Protein AF-R5AFH4-F1 (afdb_monomer_lite)

Structure (mmCIF, N/CA/C/O backbone):
data_AF-R5AFH4-F1
#
_entry.id   AF-R5AFH4-F1
#
loop_
_atom_site.group_PDB
_atom_site.id
_atom_site.type_symbol
_atom_site.label_atom_id
_atom_site.label_alt_id
_atom_site.label_comp_id
_atom_site.label_asym_id
_atom_site.label_entity_id
_atom_site.label_seq_id
_atom_site.pdbx_PDB_ins_code
_atom_site.Cartn_x
_atom_site.Cartn_y
_atom_site.Cartn_z
_atom_site.occupancy
_atom_site.B_iso_or_equiv
_atom_site.auth_seq_id
_atom_site.auth_comp_id
_atom_site.auth_asym_id
_atom_site.auth_atom_id
_atom_site.pdbx_PDB_model_num
ATOM 1 N N . MET A 1 1 ? -16.711 -0.090 18.989 1.00 44.91 1 MET A N 1
ATOM 2 C CA . MET A 1 1 ? -16.711 0.403 17.591 1.00 44.91 1 MET A CA 1
ATOM 3 C C . MET A 1 1 ? -15.620 -0.334 16.830 1.00 44.91 1 MET A C 1
ATOM 5 O O . MET A 1 1 ? -14.520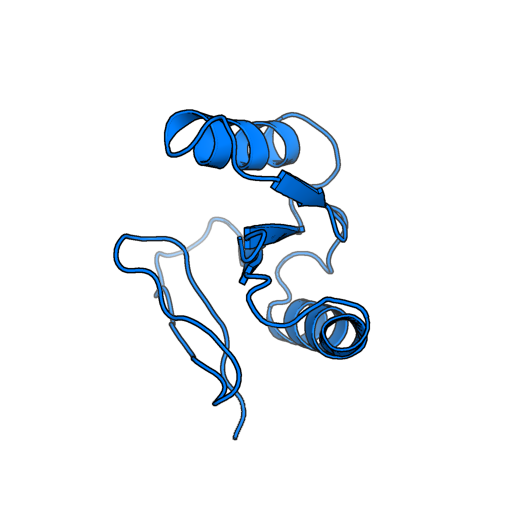 -0.406 17.361 1.00 44.91 1 MET A O 1
ATOM 9 N N . LYS A 1 2 ? -15.903 -0.899 15.646 1.00 53.94 2 LYS A N 1
ATOM 10 C CA . LYS A 1 2 ? -14.856 -1.473 14.782 1.00 53.94 2 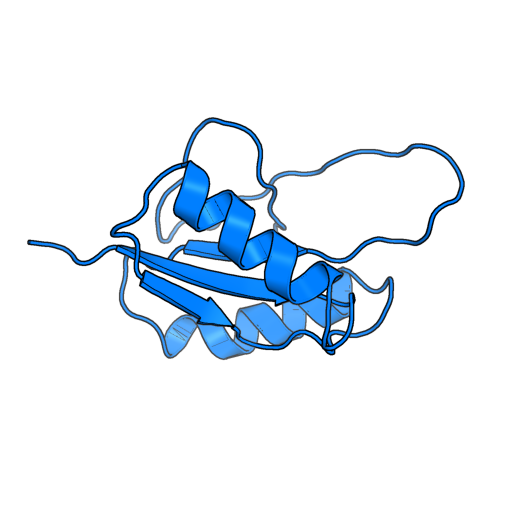LYS A CA 1
ATOM 11 C C . LYS A 1 2 ? -13.978 -0.325 14.265 1.00 53.94 2 LYS A C 1
ATOM 13 O O . LYS A 1 2 ? -14.506 0.612 13.667 1.00 53.94 2 LYS A O 1
ATOM 18 N N . GLN A 1 3 ? -12.682 -0.351 14.570 1.00 60.06 3 GLN A N 1
ATOM 19 C CA . GLN A 1 3 ? -11.726 0.595 13.995 1.00 60.06 3 GLN A CA 1
ATOM 20 C C . GLN A 1 3 ? -11.422 0.148 12.568 1.00 60.06 3 GLN A C 1
ATOM 22 O O . GLN A 1 3 ? -11.097 -1.012 12.347 1.00 60.06 3 GLN A O 1
ATOM 27 N N . HIS A 1 4 ? -11.572 1.066 11.618 1.00 77.25 4 HIS A N 1
ATOM 28 C CA . HIS A 1 4 ? -11.207 0.842 10.226 1.00 77.25 4 HIS A CA 1
ATOM 29 C C . HIS A 1 4 ? -9.868 1.533 9.983 1.00 77.25 4 HIS A C 1
ATOM 31 O O . HIS A 1 4 ? -9.692 2.700 10.348 1.00 77.25 4 HIS A O 1
ATOM 37 N N . SER A 1 5 ? -8.933 0.806 9.388 1.00 85.81 5 SER A N 1
ATOM 38 C CA . SER A 1 5 ? -7.608 1.287 9.013 1.00 85.81 5 SER A CA 1
ATOM 39 C C . SER A 1 5 ? -7.387 1.073 7.523 1.00 85.81 5 SER A C 1
ATOM 41 O O . SER A 1 5 ? -7.922 0.135 6.929 1.00 85.81 5 SER A O 1
ATOM 43 N N . ILE A 1 6 ? -6.595 1.955 6.922 1.00 89.56 6 ILE A N 1
ATOM 44 C CA . ILE A 1 6 ? -6.040 1.764 5.586 1.00 89.56 6 ILE A CA 1
ATOM 45 C C . ILE A 1 6 ? -4.550 1.491 5.720 1.00 89.56 6 ILE A C 1
ATOM 47 O O . ILE A 1 6 ? -3.861 2.193 6.457 1.00 89.56 6 ILE A O 1
ATOM 51 N N . VAL A 1 7 ? -4.061 0.506 4.979 1.00 90.75 7 VAL A N 1
ATOM 52 C CA . VAL A 1 7 ? -2.637 0.206 4.832 1.00 90.75 7 VAL A CA 1
ATOM 53 C C . VAL A 1 7 ? -2.257 0.412 3.372 1.00 90.75 7 VAL A C 1
ATOM 55 O O . VAL A 1 7 ? -2.909 -0.133 2.484 1.00 90.75 7 VAL A O 1
ATOM 58 N N . VAL A 1 8 ? -1.228 1.215 3.118 1.00 90.94 8 VAL A N 1
ATOM 59 C CA . VAL A 1 8 ? -0.813 1.617 1.771 1.00 90.94 8 VAL A CA 1
ATOM 60 C C . VAL A 1 8 ? 0.538 1.007 1.423 1.00 90.94 8 VAL A C 1
ATOM 62 O O . VAL A 1 8 ? 1.500 1.158 2.168 1.00 90.94 8 VAL A O 1
ATOM 65 N N . LEU A 1 9 ? 0.612 0.362 0.267 1.00 90.38 9 LEU A N 1
ATOM 66 C CA . LEU A 1 9 ? 1.836 -0.053 -0.404 1.00 90.38 9 LEU A CA 1
ATOM 67 C C . LEU A 1 9 ? 1.946 0.721 -1.721 1.00 90.38 9 LEU A C 1
ATOM 69 O O . LEU A 1 9 ? 0.953 0.828 -2.442 1.00 90.38 9 LEU A O 1
ATOM 73 N N . SER A 1 10 ? 3.121 1.259 -2.042 1.00 88.81 10 SER A N 1
ATOM 74 C CA . SER A 1 10 ? 3.367 1.926 -3.326 1.00 88.81 10 SER A CA 1
ATOM 75 C C . SER A 1 10 ? 4.788 1.721 -3.841 1.00 88.81 10 SER A C 1
ATOM 77 O O . SER A 1 10 ? 5.652 1.308 -3.073 1.00 88.81 10 SER A O 1
ATOM 79 N N . ASP A 1 11 ? 5.020 2.004 -5.124 1.00 88.44 11 ASP A N 1
ATOM 80 C CA . ASP A 1 11 ? 6.348 2.013 -5.761 1.00 88.44 11 ASP A CA 1
ATOM 81 C C . ASP A 1 11 ? 6.882 3.432 -6.051 1.00 88.44 11 ASP A C 1
ATOM 83 O O . ASP A 1 11 ? 7.852 3.624 -6.791 1.00 88.44 11 ASP A O 1
ATOM 87 N N . PHE A 1 12 ? 6.247 4.449 -5.461 1.00 86.50 12 PHE A N 1
ATOM 88 C CA . PHE A 1 12 ? 6.552 5.862 -5.707 1.00 86.50 12 PHE A CA 1
ATOM 89 C C . PHE A 1 12 ? 7.870 6.325 -5.080 1.00 86.50 12 PHE A C 1
ATOM 91 O O . PHE A 1 12 ? 8.368 7.400 -5.425 1.00 86.50 12 PHE A O 1
ATOM 98 N N . GLY A 1 13 ? 8.430 5.525 -4.176 1.00 87.94 13 GLY A N 1
ATOM 99 C CA . GLY A 1 13 ? 9.510 5.914 -3.288 1.00 87.94 13 GLY A CA 1
ATOM 100 C C . GLY A 1 13 ? 9.054 6.900 -2.215 1.00 87.94 13 GLY A C 1
ATOM 101 O O . GLY A 1 13 ? 7.957 7.475 -2.257 1.00 87.94 13 GLY A O 1
ATOM 102 N N . GLU A 1 14 ? 9.920 7.120 -1.233 1.00 91.00 14 GLU A N 1
ATOM 103 C CA . GLU A 1 14 ? 9.695 8.159 -0.228 1.00 91.00 14 GLU A CA 1
ATOM 104 C C . GLU A 1 14 ? 9.658 9.569 -0.848 1.00 91.00 14 GLU A C 1
ATOM 106 O O . GLU A 1 14 ? 10.456 9.923 -1.719 1.00 91.00 14 GLU A O 1
ATOM 111 N N . GLY A 1 15 ? 8.730 10.413 -0.379 1.00 89.31 15 GLY A N 1
ATOM 112 C CA . GLY A 1 15 ? 8.615 11.809 -0.810 1.00 89.31 15 GLY A CA 1
ATOM 113 C C . GLY A 1 15 ? 7.205 12.234 -1.218 1.00 89.31 15 GLY A C 1
ATOM 114 O O . GLY A 1 15 ? 6.209 11.851 -0.604 1.00 89.31 15 GLY A O 1
ATOM 115 N N . GLY A 1 16 ? 7.114 13.093 -2.238 1.00 83.81 16 GLY A N 1
ATOM 116 C CA . GLY A 1 16 ? 5.869 13.784 -2.601 1.00 83.81 16 GLY A CA 1
ATOM 117 C C . GLY A 1 16 ? 4.726 12.852 -3.016 1.00 83.81 16 GLY A C 1
ATOM 118 O O . GLY A 1 16 ? 3.585 13.084 -2.620 1.00 83.81 16 GLY A O 1
ATOM 119 N N . GLY A 1 17 ? 5.025 11.783 -3.764 1.00 82.62 17 GLY A N 1
ATOM 120 C CA . GLY A 1 17 ? 4.028 10.788 -4.179 1.00 82.62 17 GLY A CA 1
ATOM 121 C C . GLY A 1 17 ? 3.429 10.040 -2.986 1.00 82.62 17 GLY A C 1
ATOM 122 O O . GLY A 1 17 ? 2.209 10.015 -2.820 1.00 82.62 17 GLY A O 1
ATOM 123 N N . ALA A 1 18 ? 4.286 9.518 -2.105 1.00 86.12 18 ALA A N 1
ATOM 124 C CA . ALA A 1 18 ? 3.878 8.862 -0.864 1.00 86.12 18 ALA A CA 1
ATOM 125 C C . ALA A 1 18 ? 3.049 9.789 0.047 1.00 86.12 18 ALA A C 1
ATOM 127 O O . ALA A 1 18 ? 1.974 9.416 0.525 1.00 86.12 18 ALA A O 1
ATOM 128 N N . ALA A 1 19 ? 3.490 11.039 0.233 1.00 86.31 19 ALA A N 1
ATOM 129 C CA . ALA A 1 19 ? 2.763 12.027 1.030 1.00 86.31 19 ALA A CA 1
ATOM 130 C C . ALA A 1 19 ? 1.382 12.364 0.435 1.00 86.31 19 ALA A C 1
ATOM 132 O O . ALA A 1 19 ? 0.407 12.550 1.173 1.00 86.31 19 ALA A O 1
ATOM 133 N N . ALA A 1 20 ? 1.269 12.408 -0.896 1.00 85.06 20 ALA A N 1
ATOM 134 C CA . ALA A 1 20 ? 0.009 12.679 -1.578 1.00 85.06 20 ALA A CA 1
ATOM 135 C C . ALA A 1 20 ? -1.035 11.578 -1.338 1.00 85.06 20 ALA A C 1
ATOM 137 O O . ALA A 1 20 ? -2.209 11.902 -1.145 1.00 85.06 20 ALA A O 1
ATOM 138 N N . LEU A 1 21 ? -0.633 10.301 -1.281 1.00 83.56 21 LEU A N 1
ATOM 139 C CA . LEU A 1 21 ? -1.545 9.187 -0.979 1.00 83.56 21 LEU A CA 1
ATOM 140 C C . LEU A 1 21 ? -2.212 9.366 0.391 1.00 83.56 21 LEU A C 1
ATOM 142 O O . LEU A 1 21 ? -3.435 9.261 0.510 1.00 83.56 21 LEU A O 1
ATOM 146 N N . ILE A 1 22 ? -1.430 9.735 1.408 1.00 87.50 22 ILE A N 1
ATOM 147 C CA . ILE A 1 22 ? -1.948 10.025 2.750 1.00 87.50 22 ILE A CA 1
ATOM 148 C C . ILE A 1 22 ? -2.886 11.239 2.704 1.00 87.50 22 ILE A C 1
ATOM 150 O O . ILE A 1 22 ? -3.990 11.195 3.250 1.00 87.50 22 ILE A O 1
ATOM 154 N N . GLY A 1 23 ? -2.486 12.310 2.012 1.00 84.81 23 GLY A N 1
ATOM 155 C CA . GLY A 1 23 ? -3.294 13.521 1.859 1.00 84.81 23 GLY A CA 1
ATOM 156 C C . GLY A 1 23 ? -4.656 13.265 1.204 1.00 84.81 23 GLY A C 1
ATOM 157 O O . GLY A 1 23 ? -5.668 13.797 1.663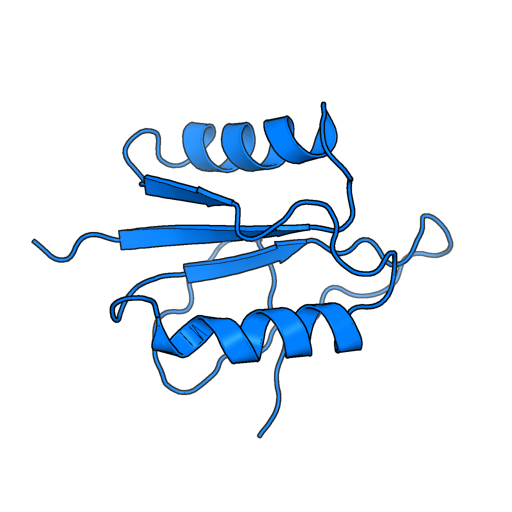 1.00 84.81 23 GLY A O 1
ATOM 158 N N . ILE A 1 24 ? -4.713 12.412 0.176 1.00 83.12 24 ILE A N 1
ATOM 159 C CA . ILE A 1 24 ? -5.961 12.022 -0.497 1.00 83.12 24 ILE A CA 1
ATOM 160 C C . ILE A 1 24 ? -6.895 11.303 0.477 1.00 83.12 24 ILE A C 1
ATOM 162 O O . ILE A 1 24 ? -8.069 11.666 0.567 1.00 83.12 24 ILE A O 1
ATOM 166 N N . VAL A 1 25 ? -6.385 10.333 1.242 1.00 84.25 25 VAL A N 1
ATOM 167 C CA . VAL A 1 25 ? -7.196 9.616 2.237 1.00 84.25 25 VAL A CA 1
ATOM 168 C C . VAL A 1 25 ? -7.724 10.583 3.295 1.00 84.25 25 VAL A C 1
ATOM 170 O O . VAL A 1 25 ? -8.924 10.607 3.569 1.00 84.25 25 VAL A O 1
ATOM 173 N N . LYS A 1 26 ? -6.855 11.444 3.836 1.00 85.88 26 LYS A N 1
ATOM 174 C CA . LYS A 1 26 ? -7.223 12.421 4.869 1.00 85.88 26 LYS A CA 1
ATOM 175 C C . LYS A 1 26 ? -8.193 13.491 4.381 1.00 85.88 26 LYS A C 1
ATOM 177 O O . LYS A 1 26 ? -8.979 13.992 5.177 1.00 85.88 26 LYS A O 1
ATOM 182 N N . ARG A 1 27 ? -8.181 13.820 3.089 1.00 84.62 27 ARG A N 1
ATOM 183 C CA . ARG A 1 27 ? -9.168 14.722 2.483 1.00 84.62 27 ARG A CA 1
ATOM 184 C C . ARG A 1 27 ? -10.568 14.107 2.448 1.00 84.62 27 ARG A C 1
ATOM 186 O O . ARG A 1 27 ? -11.543 14.845 2.546 1.00 84.62 27 ARG A O 1
ATOM 193 N N . VAL A 1 28 ? -10.668 12.789 2.272 1.00 83.75 28 VAL A N 1
ATOM 194 C CA . VAL A 1 28 ? -11.951 12.074 2.227 1.00 83.75 28 VAL A CA 1
ATOM 195 C C . VAL A 1 28 ? -12.467 11.782 3.635 1.00 83.75 28 VAL A C 1
ATOM 197 O O . VAL A 1 28 ? -13.620 12.079 3.928 1.00 83.75 28 VAL A O 1
ATOM 200 N N . GLU A 1 29 ? -11.619 11.231 4.504 1.00 85.38 29 GLU A N 1
ATOM 201 C CA . GLU A 1 29 ? -11.947 10.951 5.903 1.00 85.38 29 GLU A CA 1
ATOM 202 C C . GLU A 1 29 ? -10.746 11.294 6.807 1.00 85.38 29 GLU A C 1
ATOM 204 O O . GLU A 1 29 ? -9.812 10.495 6.950 1.00 85.38 29 GLU A O 1
ATOM 209 N N . PRO A 1 30 ? -10.747 12.477 7.448 1.00 89.31 30 PRO A N 1
ATOM 210 C CA . PRO A 1 30 ? -9.637 12.930 8.285 1.00 89.31 30 PRO A CA 1
ATOM 211 C C . PRO A 1 30 ? -9.320 12.003 9.468 1.00 89.31 30 PRO A C 1
ATOM 213 O O . PRO A 1 30 ? -8.164 11.916 9.902 1.00 89.31 30 PRO A O 1
ATOM 216 N N . ARG A 1 31 ? -10.329 11.301 10.003 1.00 89.94 31 ARG A N 1
ATOM 217 C CA . ARG A 1 31 ? -10.197 10.461 11.205 1.00 89.94 31 ARG A CA 1
ATOM 218 C C . ARG A 1 31 ? -9.724 9.041 10.910 1.00 89.94 31 ARG A C 1
ATOM 220 O O . ARG A 1 31 ? -9.415 8.314 11.853 1.00 89.94 31 ARG A O 1
ATOM 227 N N . LEU A 1 32 ? -9.657 8.638 9.641 1.00 87.00 32 LEU A N 1
ATOM 228 C CA . LEU A 1 32 ? -9.256 7.285 9.267 1.00 87.00 32 LEU A CA 1
ATOM 229 C C . LEU A 1 32 ? -7.791 7.052 9.625 1.00 87.00 32 LEU A C 1
ATOM 231 O O . LEU A 1 32 ? -6.944 7.899 9.335 1.00 87.00 32 LEU A O 1
ATOM 235 N N . GLN A 1 33 ? -7.479 5.920 10.248 1.00 91.31 33 GLN A N 1
ATOM 236 C CA . GLN A 1 33 ? -6.088 5.562 10.508 1.00 91.31 33 GLN A CA 1
ATOM 237 C C . GLN A 1 33 ? -5.451 5.088 9.205 1.00 91.31 33 GLN A C 1
ATOM 239 O O . GLN A 1 33 ? -6.015 4.237 8.519 1.00 91.31 33 GLN A O 1
ATOM 244 N N . VAL A 1 34 ? -4.310 5.675 8.850 1.00 91.81 34 VAL A N 1
ATOM 245 C CA . VAL A 1 34 ? -3.581 5.360 7.619 1.00 91.81 34 VAL A CA 1
ATOM 246 C C . VAL A 1 34 ? -2.184 4.929 8.010 1.00 91.81 34 VAL A C 1
ATOM 248 O O . VAL A 1 34 ? -1.493 5.654 8.724 1.00 91.81 34 VAL A O 1
ATOM 251 N N . TYR A 1 35 ? -1.794 3.759 7.535 1.00 93.94 35 TYR A N 1
ATOM 252 C CA . TYR A 1 35 ? -0.487 3.169 7.741 1.00 93.94 35 TYR A CA 1
ATOM 253 C C . TYR A 1 35 ? 0.174 2.965 6.387 1.00 93.94 35 TYR A C 1
ATOM 255 O O . TYR A 1 35 ? -0.494 2.669 5.397 1.00 93.94 35 TYR A O 1
ATOM 263 N N . THR A 1 36 ? 1.490 3.094 6.352 1.00 94.19 36 THR A N 1
ATOM 264 C CA . THR A 1 36 ? 2.290 2.736 5.186 1.00 94.19 36 THR A CA 1
ATOM 265 C C . THR A 1 36 ? 2.899 1.369 5.446 1.00 94.19 36 THR A C 1
ATOM 267 O O . THR A 1 36 ? 3.566 1.186 6.461 1.00 94.19 36 THR A O 1
ATOM 270 N N . LEU A 1 37 ? 2.662 0.418 4.546 1.00 93.75 37 LEU A N 1
ATOM 271 C CA . LEU A 1 37 ? 3.386 -0.845 4.521 1.00 93.75 37 LEU A CA 1
ATOM 272 C C . LEU A 1 37 ? 4.791 -0.628 3.953 1.00 93.75 37 LEU A C 1
ATOM 274 O O . LEU A 1 37 ? 5.777 -0.961 4.597 1.00 93.75 37 LEU A O 1
ATOM 278 N N . THR A 1 38 ? 4.875 -0.040 2.760 1.00 94.00 38 THR A N 1
ATOM 279 C CA . THR A 1 38 ? 6.125 0.416 2.138 1.00 94.00 38 THR A CA 1
ATOM 280 C C . THR A 1 38 ? 5.811 1.367 0.983 1.00 94.00 38 THR A C 1
ATOM 282 O O . THR A 1 38 ? 4.778 1.216 0.331 1.00 94.00 38 THR A O 1
ATOM 285 N N . ASN A 1 39 ? 6.691 2.328 0.713 1.00 93.31 39 ASN A N 1
ATOM 286 C CA . ASN A 1 39 ? 6.667 3.117 -0.526 1.00 93.31 39 ASN A CA 1
ATOM 287 C C . ASN A 1 39 ? 7.719 2.649 -1.543 1.00 93.31 39 ASN A C 1
ATOM 289 O O . ASN A 1 39 ? 7.865 3.248 -2.603 1.00 93.31 39 ASN A O 1
ATOM 293 N N . GLU A 1 40 ? 8.438 1.576 -1.221 1.00 94.19 40 GLU A N 1
ATOM 294 C CA . GLU A 1 40 ? 9.535 1.012 -2.008 1.00 94.19 40 GLU A CA 1
ATOM 295 C C . GL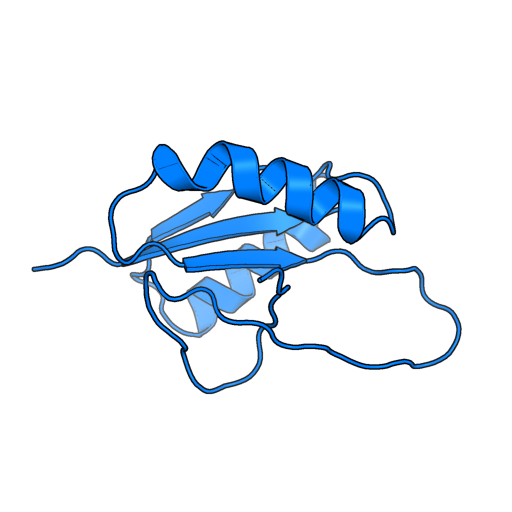U A 1 40 ? 9.147 -0.359 -2.580 1.00 94.19 40 GLU A C 1
ATOM 297 O O . GLU A 1 40 ? 9.949 -1.294 -2.609 1.00 94.19 40 GLU A O 1
ATOM 302 N N . ALA A 1 41 ? 7.883 -0.528 -2.973 1.00 90.75 41 ALA A N 1
ATOM 303 C CA . ALA A 1 41 ? 7.461 -1.737 -3.665 1.00 90.75 41 ALA A CA 1
ATOM 304 C C . ALA A 1 41 ? 8.247 -1.921 -4.978 1.00 90.75 41 ALA A C 1
ATOM 306 O O . ALA A 1 41 ? 8.719 -0.934 -5.555 1.00 90.75 41 ALA A O 1
ATOM 307 N N . PRO A 1 42 ? 8.377 -3.165 -5.477 1.00 88.00 42 PRO A N 1
ATOM 308 C CA . PRO A 1 42 ? 9.015 -3.424 -6.761 1.00 88.00 42 PRO A CA 1
ATOM 309 C C . PRO A 1 42 ? 8.403 -2.554 -7.865 1.00 88.00 42 PRO A C 1
ATOM 311 O O . PRO A 1 42 ? 7.214 -2.657 -8.171 1.00 88.00 42 PRO A O 1
ATOM 314 N N . ARG A 1 43 ? 9.224 -1.661 -8.432 1.00 85.50 43 ARG A N 1
ATOM 315 C CA . ARG A 1 43 ? 8.768 -0.682 -9.422 1.00 85.50 43 ARG A CA 1
ATOM 316 C C . ARG A 1 43 ? 8.122 -1.368 -10.605 1.00 85.50 43 ARG A C 1
ATOM 318 O O . ARG A 1 43 ? 8.733 -2.235 -11.226 1.00 85.50 43 ARG A O 1
ATOM 325 N N . PHE A 1 44 ? 6.921 -0.905 -10.929 1.00 81.88 44 PHE A N 1
ATOM 326 C CA . PHE A 1 44 ? 6.155 -1.305 -12.105 1.00 81.88 44 PHE A CA 1
ATOM 327 C C . PHE A 1 44 ? 5.730 -2.787 -12.105 1.00 81.88 44 PHE A C 1
ATOM 329 O O . PHE A 1 44 ? 5.154 -3.264 -13.083 1.00 81.88 44 PHE A O 1
ATOM 336 N N . ASP A 1 45 ? 5.967 -3.515 -11.008 1.00 83.81 45 ASP A N 1
ATOM 337 C CA . ASP A 1 45 ? 5.688 -4.943 -10.880 1.00 83.81 45 ASP A CA 1
ATOM 338 C C . ASP A 1 45 ? 4.522 -5.182 -9.912 1.00 83.81 45 ASP A C 1
ATOM 340 O O . ASP A 1 45 ? 4.668 -5.365 -8.700 1.00 83.81 45 ASP A O 1
ATOM 344 N N . VAL A 1 46 ? 3.317 -5.176 -10.484 1.00 80.75 46 VAL A N 1
ATOM 345 C CA . VAL A 1 46 ? 2.062 -5.392 -9.753 1.00 80.75 46 VAL A CA 1
ATOM 346 C C . VAL A 1 46 ? 2.000 -6.789 -9.127 1.00 80.75 46 VAL A C 1
ATOM 348 O O . VAL A 1 46 ? 1.404 -6.952 -8.062 1.00 80.75 46 VAL A O 1
ATOM 351 N N . ALA A 1 47 ? 2.596 -7.799 -9.769 1.00 80.81 47 ALA A N 1
ATOM 352 C CA . ALA A 1 47 ? 2.545 -9.172 -9.281 1.00 80.81 47 ALA A CA 1
ATOM 353 C C . ALA A 1 47 ? 3.395 -9.321 -8.016 1.00 80.81 47 ALA A C 1
ATOM 355 O O . ALA A 1 47 ? 2.877 -9.759 -6.987 1.00 80.81 47 ALA A O 1
ATOM 356 N N . ALA A 1 48 ? 4.648 -8.864 -8.059 1.00 82.81 48 ALA A N 1
ATOM 357 C CA . ALA A 1 48 ? 5.539 -8.886 -6.903 1.00 82.81 48 ALA A CA 1
ATOM 358 C C . ALA A 1 48 ? 5.011 -8.009 -5.754 1.00 82.81 48 ALA A C 1
ATOM 360 O O . ALA A 1 48 ? 5.061 -8.400 -4.587 1.00 82.81 48 ALA A O 1
ATOM 361 N N . ALA A 1 49 ? 4.431 -6.847 -6.066 1.00 83.44 49 ALA A N 1
ATOM 362 C CA . ALA A 1 49 ? 3.781 -6.003 -5.067 1.00 83.44 49 ALA A CA 1
ATOM 363 C C . ALA A 1 49 ? 2.562 -6.678 -4.412 1.00 83.44 49 ALA A C 1
ATOM 365 O O . ALA A 1 49 ? 2.350 -6.540 -3.205 1.00 83.44 49 ALA A O 1
ATOM 366 N N . SER A 1 50 ? 1.766 -7.430 -5.179 1.00 79.50 50 SER A N 1
ATOM 367 C CA . SER A 1 50 ? 0.632 -8.182 -4.638 1.00 79.50 50 SER A CA 1
ATOM 368 C C . SER A 1 50 ? 1.069 -9.361 -3.770 1.00 79.50 50 SER A C 1
ATOM 370 O O . SER A 1 50 ? 0.370 -9.690 -2.809 1.00 79.50 50 SER A O 1
ATOM 372 N N . GLU A 1 51 ? 2.174 -10.020 -4.107 1.00 85.00 51 GLU A N 1
ATOM 373 C CA . GLU A 1 51 ? 2.748 -11.087 -3.285 1.00 85.00 51 GLU A CA 1
ATOM 374 C C . GLU A 1 51 ? 3.222 -10.520 -1.943 1.00 85.00 51 GLU A C 1
ATOM 376 O O . GLU A 1 51 ? 2.761 -10.966 -0.893 1.00 85.00 51 GLU A O 1
ATOM 381 N N . LEU A 1 52 ? 3.983 -9.418 -1.980 1.00 84.62 52 LEU A N 1
ATOM 382 C CA . LEU A 1 52 ? 4.408 -8.693 -0.781 1.00 84.62 52 LEU A CA 1
ATOM 383 C C . LEU A 1 52 ? 3.222 -8.273 0.098 1.00 84.62 52 LEU A C 1
ATOM 385 O O . LEU A 1 52 ? 3.291 -8.359 1.321 1.00 84.62 52 LEU A O 1
ATOM 389 N N . LEU A 1 53 ? 2.122 -7.817 -0.508 1.00 84.38 53 LEU A N 1
ATOM 390 C CA . LEU A 1 53 ? 0.910 -7.463 0.227 1.00 84.38 53 LEU A CA 1
ATOM 391 C C . LEU A 1 53 ? 0.259 -8.684 0.889 1.00 84.38 53 LEU A C 1
ATOM 393 O O . LEU A 1 53 ? -0.194 -8.595 2.031 1.00 84.38 53 LEU A O 1
ATOM 397 N N . SER A 1 54 ? 0.202 -9.806 0.167 1.00 83.50 54 SER A N 1
ATOM 398 C CA . SER A 1 54 ? -0.459 -11.041 0.605 1.00 83.50 54 SER A CA 1
ATOM 399 C C . SER A 1 54 ? 0.183 -11.606 1.869 1.00 83.50 54 SER A C 1
ATOM 401 O O . SER A 1 54 ? -0.534 -11.996 2.793 1.00 83.50 54 SER A O 1
ATOM 403 N N . ASP A 1 55 ? 1.511 -11.541 1.957 1.00 85.44 55 ASP A N 1
ATOM 404 C CA . ASP A 1 55 ? 2.284 -11.986 3.122 1.00 85.44 55 ASP A CA 1
ATOM 405 C C . ASP A 1 55 ? 1.965 -11.199 4.401 1.00 85.44 55 ASP A C 1
ATOM 407 O O . ASP A 1 55 ? 2.182 -11.681 5.512 1.00 85.44 55 ASP A O 1
ATOM 411 N N . GLN A 1 56 ? 1.428 -9.986 4.262 1.00 85.31 56 GLN A N 1
ATOM 412 C CA . GLN A 1 56 ? 1.196 -9.072 5.378 1.00 85.31 56 GLN A CA 1
ATOM 413 C C . GLN A 1 56 ? -0.242 -9.120 5.892 1.00 85.31 56 GLN A C 1
ATOM 415 O O . GLN A 1 56 ? -0.499 -8.672 7.007 1.00 85.31 56 GLN A O 1
ATOM 420 N N . LEU A 1 57 ? -1.190 -9.668 5.122 1.00 83.56 57 LEU A N 1
ATOM 421 C CA . LEU A 1 57 ? -2.626 -9.580 5.423 1.00 83.56 57 LEU A CA 1
ATOM 422 C C . LEU A 1 57 ? -2.990 -10.134 6.807 1.00 83.56 57 LEU A C 1
ATOM 424 O O . LEU A 1 57 ? -3.824 -9.556 7.501 1.00 83.56 57 LEU A O 1
ATOM 428 N N . SER A 1 58 ? -2.360 -11.234 7.222 1.00 85.56 58 SER A N 1
ATOM 429 C CA . SER A 1 58 ? -2.667 -11.931 8.480 1.00 85.56 58 SER A CA 1
ATOM 430 C C . SER A 1 58 ? -2.238 -11.166 9.736 1.00 85.56 58 SER A C 1
ATOM 432 O O . SER A 1 58 ? -2.739 -11.453 10.822 1.00 85.56 58 SER A O 1
ATOM 434 N N . ALA A 1 59 ? -1.348 -10.180 9.600 1.00 88.00 59 ALA A N 1
ATOM 435 C CA . ALA A 1 59 ? -0.893 -9.349 10.709 1.00 88.00 59 ALA A CA 1
ATOM 436 C C . ALA A 1 59 ? -1.906 -8.257 11.099 1.00 88.00 59 ALA A C 1
ATOM 438 O O . ALA A 1 59 ? -1.748 -7.615 12.139 1.00 88.00 59 ALA A O 1
ATOM 439 N N . TRP A 1 60 ? -2.940 -8.032 10.282 1.00 84.00 60 TRP A N 1
ATOM 440 C CA . TRP A 1 60 ? -3.886 -6.936 10.463 1.00 84.00 60 TRP A CA 1
ATOM 441 C C . TRP A 1 60 ? -5.271 -7.427 10.888 1.00 84.00 60 TRP A C 1
ATOM 443 O O . TRP A 1 60 ? -5.723 -8.493 10.466 1.00 84.00 60 TRP A O 1
ATOM 453 N N . PRO A 1 61 ? -5.986 -6.647 11.717 1.00 82.69 61 PRO A N 1
ATOM 454 C CA . PRO A 1 61 ? -7.328 -7.006 12.140 1.00 82.69 61 PRO A CA 1
ATOM 455 C C . PRO A 1 61 ? -8.311 -6.994 10.964 1.00 82.69 61 PRO A C 1
ATOM 457 O O . PRO A 1 61 ? -8.170 -6.228 10.003 1.00 82.69 61 PRO A O 1
ATOM 460 N N . GLU A 1 62 ? -9.365 -7.802 11.087 1.00 81.44 62 GLU A N 1
ATOM 461 C CA . GLU A 1 62 ? -10.492 -7.801 10.157 1.00 81.44 62 GLU A CA 1
ATOM 462 C C . GLU A 1 62 ? -11.079 -6.385 10.008 1.00 81.44 62 GLU A C 1
ATOM 464 O O . GLU A 1 62 ? -11.308 -5.678 10.992 1.00 81.44 62 GLU A O 1
ATOM 469 N N . GLY A 1 63 ? -11.355 -5.982 8.766 1.00 80.31 63 GLY A N 1
ATOM 470 C CA . GLY A 1 63 ? -11.834 -4.636 8.438 1.00 80.31 63 GLY A CA 1
ATOM 471 C C . GLY A 1 63 ? -10.727 -3.647 8.062 1.00 80.31 63 GLY A C 1
ATOM 472 O O . GLY A 1 63 ? -11.041 -2.506 7.722 1.00 80.31 63 GLY A O 1
ATOM 473 N N . THR A 1 64 ? -9.461 -4.077 8.076 1.00 84.56 64 THR A N 1
ATOM 474 C CA . THR A 1 64 ? -8.353 -3.332 7.464 1.00 84.56 64 THR A CA 1
ATOM 475 C C . THR A 1 64 ? -8.483 -3.355 5.943 1.00 84.56 64 THR A C 1
ATOM 477 O O . THR A 1 64 ? -8.681 -4.413 5.347 1.00 84.56 64 THR A O 1
ATOM 480 N N . VAL A 1 65 ? -8.358 -2.192 5.307 1.00 86.00 65 VAL A N 1
ATOM 481 C CA . VAL A 1 65 ? -8.360 -2.051 3.848 1.00 86.00 65 VAL A CA 1
ATOM 482 C C . VAL A 1 65 ? -6.930 -1.863 3.365 1.00 86.00 65 VAL A C 1
ATOM 484 O O . VAL A 1 65 ? -6.232 -0.954 3.808 1.00 86.00 65 VAL A O 1
ATOM 487 N N . PHE A 1 66 ? -6.508 -2.688 2.418 1.00 85.69 66 PHE A N 1
ATOM 488 C CA . PHE A 1 66 ? -5.186 -2.588 1.816 1.00 85.69 66 PHE A CA 1
ATOM 489 C C . PHE A 1 66 ? -5.262 -1.899 0.454 1.00 85.69 66 PHE A C 1
ATOM 491 O O . PHE A 1 66 ? -6.130 -2.208 -0.362 1.00 85.69 66 PHE A O 1
ATOM 498 N N . VAL A 1 67 ? -4.348 -0.964 0.213 1.00 84.31 67 VAL A N 1
ATOM 499 C CA . VAL A 1 67 ? -4.221 -0.212 -1.037 1.00 84.31 67 VAL A CA 1
ATOM 500 C C . VAL A 1 67 ? -2.845 -0.488 -1.622 1.00 84.31 67 VAL A C 1
ATOM 502 O O . VAL A 1 67 ? -1.840 -0.212 -0.977 1.00 84.31 67 VAL A O 1
ATOM 505 N N . CYS A 1 68 ? -2.806 -1.000 -2.850 1.00 84.69 68 CYS A N 1
ATOM 506 C CA . CYS A 1 68 ? -1.583 -1.219 -3.618 1.00 84.69 68 CYS A CA 1
ATOM 507 C C . CYS A 1 68 ? -1.554 -0.228 -4.787 1.00 84.69 68 CYS A C 1
ATOM 509 O O . CYS A 1 68 ? -2.350 -0.341 -5.719 1.00 84.69 68 CYS A O 1
ATOM 511 N N . ALA A 1 69 ? -0.673 0.764 -4.715 1.00 84.38 69 ALA A N 1
ATOM 512 C CA . ALA A 1 69 ? -0.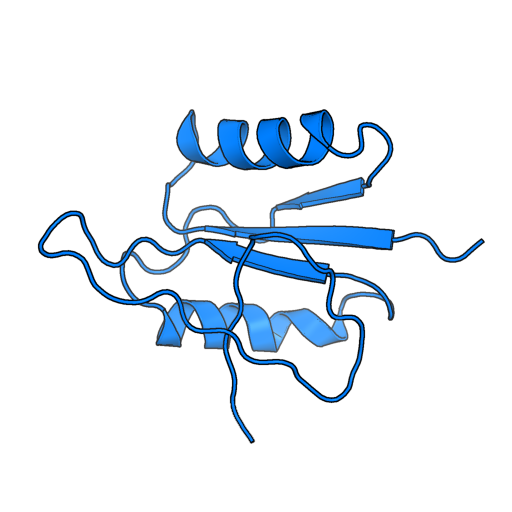502 1.815 -5.710 1.00 84.38 69 ALA A CA 1
ATOM 513 C C . ALA A 1 69 ? 0.835 1.624 -6.437 1.00 84.38 69 ALA A C 1
ATOM 515 O O . ALA A 1 69 ? 1.836 2.229 -6.068 1.00 84.38 69 ALA A O 1
ATOM 516 N N . VAL A 1 70 ? 0.832 0.756 -7.447 1.00 82.12 70 VAL A N 1
ATOM 517 C CA . VAL A 1 70 ? 1.977 0.518 -8.335 1.00 82.12 70 VAL A CA 1
ATOM 518 C C . VAL A 1 70 ? 1.634 1.096 -9.700 1.00 82.12 70 VAL A C 1
ATOM 520 O O . VAL A 1 70 ? 0.621 0.709 -10.289 1.00 82.12 70 VAL A O 1
ATOM 523 N N . ASP A 1 71 ? 2.426 2.052 -10.177 1.00 71.94 71 ASP A N 1
ATOM 524 C CA . ASP A 1 71 ? 2.250 2.638 -11.510 1.00 71.94 71 ASP A CA 1
ATOM 525 C C . ASP A 1 71 ? 3.048 1.805 -12.517 1.00 71.94 71 ASP A C 1
ATOM 527 O O . ASP A 1 71 ? 4.254 1.802 -12.412 1.00 71.94 71 ASP A O 1
ATOM 531 N N . PRO A 1 72 ? 2.471 1.105 -13.506 1.00 57.50 72 PRO A N 1
ATOM 532 C CA . PRO A 1 72 ? 3.246 0.295 -14.459 1.00 57.50 72 PRO A CA 1
ATOM 533 C C . PRO A 1 72 ? 4.169 1.103 -15.401 1.00 57.50 72 PRO A C 1
ATOM 535 O O . PRO A 1 72 ? 4.807 0.525 -16.282 1.00 57.50 72 PRO A O 1
ATOM 538 N N . GLY A 1 73 ? 4.266 2.424 -15.225 1.00 54.31 73 GLY A N 1
ATOM 539 C CA . GLY A 1 73 ? 5.114 3.319 -15.997 1.00 54.31 73 GLY A CA 1
ATOM 540 C C . GLY A 1 73 ? 4.288 4.126 -16.996 1.00 54.31 73 GLY A C 1
ATOM 541 O O . GLY A 1 73 ? 3.451 3.594 -17.725 1.00 54.31 73 GLY A O 1
ATOM 542 N N . ALA A 1 74 ? 4.528 5.439 -17.043 1.00 48.34 74 ALA A N 1
ATOM 543 C CA . ALA A 1 74 ? 3.829 6.373 -17.921 1.00 48.34 74 ALA A CA 1
ATOM 544 C C . ALA A 1 74 ? 4.123 6.088 -19.407 1.00 48.34 74 ALA A C 1
ATOM 546 O O . ALA A 1 74 ? 5.033 6.656 -20.009 1.00 48.34 74 ALA A O 1
ATOM 547 N N . GLY A 1 75 ? 3.330 5.207 -20.010 1.00 42.97 75 GLY A N 1
ATOM 548 C CA . GLY A 1 75 ? 3.431 4.862 -21.419 1.00 42.97 75 GLY A CA 1
ATOM 549 C C . GLY A 1 75 ? 2.270 3.981 -21.853 1.00 42.97 75 GLY A C 1
ATOM 550 O O . GLY A 1 75 ? 2.276 2.783 -21.616 1.00 42.97 75 GLY A O 1
ATOM 551 N N . SER A 1 76 ? 1.315 4.590 -22.558 1.00 37.28 76 SER A N 1
ATOM 552 C CA . SER A 1 76 ? 0.110 3.991 -23.154 1.00 37.28 76 SER A CA 1
ATOM 553 C C . SER A 1 76 ? -0.980 3.591 -22.152 1.00 37.28 76 SER A C 1
ATOM 555 O O . SER A 1 76 ? -0.807 2.762 -21.269 1.00 37.28 76 SER A O 1
ATOM 557 N N . GLY A 1 77 ? -2.125 4.268 -22.257 1.00 48.25 77 GLY A N 1
ATOM 558 C CA . GLY A 1 77 ? -3.217 4.133 -21.307 1.00 48.25 77 GLY A CA 1
ATOM 559 C C . GLY A 1 77 ? -3.808 2.733 -21.285 1.00 48.25 77 GLY A C 1
ATOM 560 O O . GLY A 1 77 ? -4.550 2.393 -22.195 1.00 48.25 77 GLY A O 1
ATOM 561 N N . GLU A 1 78 ? -3.588 1.971 -20.214 1.00 45.38 78 GLU A N 1
ATOM 562 C CA . GLU A 1 78 ? -4.340 0.742 -19.975 1.00 45.38 78 GLU A CA 1
ATOM 563 C C . GLU A 1 78 ? -4.759 0.527 -18.509 1.00 45.38 78 GLU A C 1
ATOM 565 O O . GLU A 1 78 ? -3.983 0.553 -17.563 1.00 45.38 78 GLU A O 1
ATOM 570 N N . ARG A 1 79 ? -6.082 0.349 -18.396 1.00 35.66 79 ARG A N 1
ATOM 571 C CA . ARG A 1 79 ? -6.902 -0.507 -17.521 1.00 35.66 79 ARG A CA 1
ATOM 572 C C . ARG A 1 79 ? -6.452 -0.771 -16.080 1.00 35.66 79 ARG A C 1
ATOM 574 O O . ARG A 1 79 ? -5.874 -1.784 -15.721 1.00 35.66 79 ARG A O 1
ATOM 581 N N . VAL A 1 80 ? -7.038 0.067 -15.243 1.00 36.81 80 VAL A N 1
ATOM 582 C CA . VAL A 1 80 ? -7.614 -0.216 -13.928 1.00 36.81 80 VAL A CA 1
ATOM 583 C C . VAL A 1 80 ? -8.321 -1.593 -13.835 1.00 36.81 80 VAL A C 1
ATOM 585 O O . VAL A 1 80 ? -9.362 -1.795 -14.463 1.00 36.81 80 VAL A O 1
ATOM 588 N N . VAL A 1 81 ? -7.819 -2.507 -12.996 1.00 35.34 81 VAL A N 1
ATOM 589 C CA . VAL A 1 81 ? -8.463 -3.797 -12.651 1.00 35.34 81 VAL A CA 1
ATOM 590 C C . VAL A 1 81 ? -8.861 -3.809 -11.166 1.00 35.34 81 VAL A C 1
ATOM 592 O O . VAL A 1 81 ? -8.215 -3.166 -10.341 1.00 35.34 81 VAL A O 1
ATOM 595 N N . ALA A 1 82 ? -9.971 -4.485 -10.828 1.00 38.41 82 ALA A N 1
ATOM 596 C CA . ALA A 1 82 ? -10.463 -4.652 -9.459 1.00 38.41 82 ALA A CA 1
ATOM 597 C C . ALA A 1 82 ? -10.681 -6.143 -9.103 1.00 38.41 82 ALA A C 1
ATOM 599 O O . ALA A 1 82 ? -11.235 -6.889 -9.908 1.00 38.41 82 ALA A O 1
ATOM 600 N N . GLY A 1 83 ? -10.295 -6.570 -7.896 1.00 35.91 83 GLY A N 1
ATOM 601 C CA . GLY A 1 83 ? -10.370 -7.931 -7.372 1.00 35.91 83 GLY A CA 1
ATOM 602 C C . GLY A 1 83 ? -10.639 -7.940 -5.866 1.00 35.91 83 GLY A C 1
ATOM 603 O O . GLY A 1 83 ? -9.911 -7.322 -5.106 1.00 35.91 83 GLY A O 1
ATOM 604 N N . GLY A 1 84 ? -11.705 -8.607 -5.426 1.00 32.34 84 GLY A N 1
ATOM 605 C CA . GLY A 1 84 ? -12.010 -8.786 -4.005 1.00 32.34 84 GLY A CA 1
ATOM 606 C C . GLY A 1 84 ? -11.671 -10.201 -3.551 1.00 32.34 84 GLY A C 1
ATOM 607 O O . GLY A 1 84 ? -11.984 -11.157 -4.260 1.00 32.34 84 GLY A O 1
ATOM 608 N N . THR A 1 85 ? -11.084 -10.345 -2.366 1.00 33.19 85 THR A N 1
ATOM 609 C CA . THR A 1 85 ? -11.023 -11.622 -1.642 1.00 33.19 85 THR A CA 1
ATOM 610 C C . THR A 1 85 ? -12.217 -11.729 -0.690 1.00 33.19 85 THR A C 1
ATOM 612 O O . THR A 1 85 ? -12.789 -10.728 -0.256 1.00 33.19 85 THR A O 1
ATOM 615 N N . ARG A 1 86 ? -12.646 -12.960 -0.375 1.00 28.59 86 ARG A N 1
ATOM 616 C CA . ARG A 1 86 ? -13.841 -13.261 0.449 1.00 28.59 86 ARG A CA 1
ATOM 617 C C . ARG A 1 86 ? -13.738 -12.831 1.925 1.00 28.59 86 ARG A C 1
ATOM 619 O O . ARG A 1 86 ? -14.621 -13.158 2.712 1.00 28.59 86 ARG A O 1
ATOM 626 N N . CYS A 1 87 ? -12.724 -12.053 2.288 1.00 29.73 87 CYS A N 1
ATOM 627 C CA . CYS A 1 87 ? -12.428 -11.641 3.651 1.00 29.73 87 CYS A CA 1
ATOM 628 C C . CYS A 1 87 ? -12.306 -10.106 3.712 1.00 29.73 87 CYS A C 1
ATOM 630 O O . CYS A 1 87 ? -11.207 -9.575 3.785 1.00 29.73 87 CYS A O 1
ATOM 632 N N . GLY A 1 88 ? -13.439 -9.39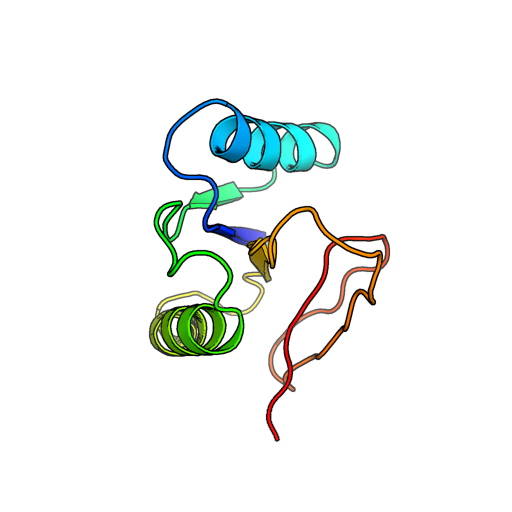4 3.672 1.00 28.72 88 GLY A N 1
ATOM 633 C CA . GLY A 1 88 ? -13.513 -7.990 4.106 1.00 28.72 88 GLY A CA 1
ATOM 634 C C . GLY A 1 88 ? -13.536 -6.907 3.013 1.00 28.72 88 GLY A C 1
ATOM 635 O O . GLY A 1 88 ? -12.506 -6.481 2.516 1.00 28.72 88 GLY A O 1
ATOM 636 N N . GLY A 1 89 ? -14.740 -6.375 2.753 1.00 28.48 89 GLY A N 1
ATOM 637 C CA . GLY A 1 89 ? -14.991 -4.942 2.510 1.00 28.48 89 GLY A CA 1
ATOM 638 C C . GLY A 1 89 ? -14.594 -4.319 1.162 1.00 28.48 89 GLY A C 1
ATOM 639 O O . GLY A 1 89 ? -13.498 -3.801 1.003 1.00 28.48 89 GLY A O 1
ATOM 640 N N . VAL A 1 90 ? -15.557 -4.205 0.240 1.00 30.31 90 VAL A N 1
ATOM 641 C CA . VAL A 1 90 ? -15.481 -3.330 -0.950 1.00 30.31 90 VAL A CA 1
ATOM 642 C C . VAL A 1 90 ? -16.058 -1.951 -0.608 1.00 30.31 90 VAL A C 1
ATOM 644 O O . VAL A 1 90 ? -17.236 -1.862 -0.259 1.00 30.31 90 VAL A O 1
ATOM 647 N N . TYR A 1 91 ? -15.292 -0.866 -0.780 1.00 30.72 91 TYR A N 1
ATOM 648 C CA . TYR A 1 91 ? -15.822 0.508 -0.729 1.00 30.72 91 TYR A CA 1
ATOM 649 C C . TYR A 1 91 ? -15.919 1.143 -2.124 1.00 30.72 91 TYR A C 1
ATOM 651 O O . TYR A 1 91 ? -14.971 1.192 -2.909 1.00 30.72 91 TYR A O 1
ATOM 659 N N . ARG A 1 92 ? -17.121 1.643 -2.433 1.00 28.16 92 ARG A N 1
ATOM 660 C CA . ARG A 1 92 ? -17.493 2.301 -3.692 1.00 28.16 92 ARG A CA 1
ATOM 661 C C . ARG A 1 92 ? -17.136 3.794 -3.675 1.00 28.16 92 ARG A C 1
ATOM 663 O O . ARG A 1 92 ? -17.955 4.614 -3.283 1.00 28.16 92 ARG A O 1
ATOM 670 N N . ARG A 1 93 ? -15.949 4.134 -4.180 1.00 27.75 93 ARG A N 1
ATOM 671 C CA . ARG A 1 93 ? -15.674 5.153 -5.224 1.00 27.75 93 ARG A CA 1
ATOM 672 C C . ARG A 1 93 ? -14.149 5.313 -5.341 1.00 27.75 93 ARG A C 1
ATOM 674 O O . ARG A 1 93 ? -13.541 6.102 -4.636 1.00 27.75 93 ARG A O 1
ATOM 681 N N . ARG A 1 94 ? -13.588 4.578 -6.310 1.00 30.81 94 ARG A N 1
ATOM 682 C CA . ARG A 1 94 ? -12.362 4.894 -7.067 1.00 30.81 94 ARG A CA 1
ATOM 683 C C . ARG A 1 94 ? -11.018 4.901 -6.305 1.00 30.81 94 ARG A C 1
ATOM 685 O O . ARG A 1 94 ? -10.321 5.899 -6.369 1.00 30.81 94 ARG A O 1
ATOM 692 N N . ILE A 1 95 ? -10.628 3.770 -5.701 1.00 33.06 95 ILE A N 1
ATOM 693 C CA . ILE A 1 95 ? -9.229 3.314 -5.475 1.00 33.06 95 ILE A CA 1
ATOM 694 C C . ILE A 1 95 ? -9.235 1.764 -5.628 1.00 33.06 95 ILE A C 1
ATOM 696 O O . ILE A 1 95 ? -10.264 1.152 -5.337 1.00 33.06 95 ILE A O 1
ATOM 700 N N . LEU A 1 96 ? -8.192 1.152 -6.212 1.00 39.50 96 LEU A N 1
ATOM 701 C CA . LEU A 1 96 ? -8.228 -0.137 -6.951 1.00 39.50 96 LEU A CA 1
ATOM 702 C C . LEU A 1 96 ? -7.432 -1.297 -6.310 1.00 39.50 96 LEU A C 1
ATOM 704 O O . LEU A 1 96 ? -6.701 -1.071 -5.356 1.00 39.50 96 LEU A O 1
ATOM 708 N N . TYR A 1 97 ? -7.612 -2.525 -6.834 1.00 35.06 97 TYR A N 1
ATOM 709 C CA . TYR A 1 97 ? -7.417 -3.840 -6.179 1.00 35.06 97 TYR A CA 1
ATOM 710 C C . TYR A 1 97 ? -6.648 -4.885 -7.064 1.00 35.06 97 TYR A C 1
ATOM 712 O O . TYR A 1 97 ? -6.525 -4.665 -8.265 1.00 35.06 97 TYR A O 1
ATOM 720 N N . TYR A 1 98 ? -6.298 -6.084 -6.533 1.00 29.12 98 TYR A N 1
ATOM 721 C CA . TYR A 1 98 ? -5.848 -7.310 -7.263 1.00 29.12 98 TYR A CA 1
ATOM 722 C C . TYR A 1 98 ? -6.585 -8.604 -6.800 1.00 29.12 98 TYR A C 1
ATOM 724 O O . TYR A 1 98 ? -7.077 -8.658 -5.675 1.00 29.12 98 TYR A O 1
ATOM 732 N N . ARG A 1 99 ? -6.687 -9.642 -7.664 1.00 26.02 99 ARG A N 1
ATOM 733 C CA . ARG A 1 99 ? -7.392 -10.937 -7.451 1.00 26.02 99 ARG A CA 1
ATOM 734 C C . ARG A 1 99 ? -6.450 -12.139 -7.630 1.00 26.02 99 ARG A C 1
ATOM 736 O O . ARG A 1 99 ? -5.789 -12.228 -8.656 1.00 26.02 99 ARG A O 1
ATOM 743 N N . SER A 1 100 ? -6.560 -13.147 -6.764 1.00 24.17 100 SER A N 1
ATOM 744 C CA . SER A 1 100 ? -6.333 -14.553 -7.141 1.00 24.17 100 SER A CA 1
ATOM 745 C C . SER A 1 100 ? -7.340 -15.453 -6.417 1.00 24.17 100 SER A C 1
ATOM 747 O O . SER A 1 100 ? -7.593 -15.224 -5.237 1.00 24.17 100 SER A O 1
ATOM 749 N N . GLY A 1 101 ? -7.918 -16.423 -7.143 1.00 32.22 101 GLY A N 1
ATOM 750 C CA . GLY A 1 101 ? -8.729 -17.539 -6.618 1.00 32.22 101 GLY A CA 1
ATOM 751 C C . GLY A 1 101 ? -10.047 -17.175 -5.958 1.00 32.22 101 GLY A C 1
ATOM 752 O O . GLY A 1 101 ? -10.076 -17.122 -4.714 1.00 32.22 101 GLY A O 1
#

Foldseek 3Di:
DDQAAEEEEACQAPDDVVVVVVVVVCVVPVPHHYHYPYRNQDALDPPSQVVSVVVCPVVDDQNYHYAYYHDNDPDDDDDADAADDPGHDDDDDDGHHDDDD

Secondary structure (DSSP, 8-state):
-PPPEEEEEESS-TTHHHHHHHHHHHHH-TTSEEEEEES---TT-HHHHHHHHHTTGGGS-TTPEEEEE----SSS---------SSS---SSS-------

pLDDT: mean 70.04, std 23.85, range [24.17, 94.19]

Sequence (101 aa):
MKQHSIVVLSDFGEGGGAAALIGIVKRVEPRLQVYTLTNEAPRFDVAAASELLSDQLSAWPEGTVFVCAVDPGAGSGERVVAGGTRCGGVYRRRILYYRSG

Radius of gyration: 13.42 Å; chains: 1; bounding box: 27×32×41 Å